Protein AF-A0A1B1U4P3-F1 (afdb_monomer_lite)

Secondary structure (DSSP, 8-state):
--HHHHHHHHHHHTT-HHHHHHHHHHHHHTTTTHHHHHHHHHHHHHHHTTTT--HHHHHHHHH--SHHHHHHHHHHHT-

Structure (mmCIF, N/CA/C/O backbone):
data_AF-A0A1B1U4P3-F1
#
_entry.id   AF-A0A1B1U4P3-F1
#
loop_
_atom_site.group_PDB
_atom_site.id
_atom_site.type_symbol
_atom_site.label_atom_id
_atom_site.label_alt_id
_atom_site.label_comp_id
_atom_site.label_asym_id
_atom_site.label_entity_id
_atom_site.label_seq_id
_atom_site.pdbx_PDB_ins_code
_atom_site.Cartn_x
_atom_site.Cartn_y
_atom_site.Cartn_z
_atom_site.occupancy
_atom_site.B_iso_or_equiv
_atom_site.auth_seq_id
_atom_site.auth_comp_id
_atom_site.auth_asym_id
_atom_site.auth_atom_id
_atom_site.pdbx_PDB_model_num
ATOM 1 N N . MET A 1 1 ? 17.419 7.844 -12.647 1.00 53.28 1 MET A N 1
ATOM 2 C CA . MET A 1 1 ? 16.016 7.728 -12.193 1.00 53.28 1 MET A CA 1
ATOM 3 C C . MET A 1 1 ? 15.130 8.139 -13.351 1.00 53.28 1 MET A C 1
ATOM 5 O O . MET A 1 1 ? 15.356 9.199 -13.910 1.00 53.28 1 MET A O 1
ATOM 9 N N . THR A 1 2 ? 14.214 7.284 -13.775 1.00 71.19 2 THR A N 1
ATOM 10 C CA . THR A 1 2 ? 13.332 7.519 -14.926 1.00 71.19 2 THR A CA 1
ATOM 11 C C . THR A 1 2 ? 12.100 8.319 -14.517 1.00 71.19 2 THR A C 1
ATOM 13 O O . THR A 1 2 ? 11.504 8.062 -13.473 1.00 71.19 2 THR A O 1
ATOM 16 N N . GLU A 1 3 ? 11.722 9.279 -15.359 1.00 86.31 3 GLU A N 1
ATOM 17 C CA . GLU A 1 3 ? 10.668 10.272 -15.106 1.00 86.31 3 GLU A CA 1
ATOM 18 C C . GLU A 1 3 ? 9.340 9.641 -14.656 1.00 86.31 3 GLU A C 1
ATOM 20 O O . GLU A 1 3 ? 8.755 10.063 -13.666 1.00 86.31 3 GLU A O 1
ATOM 25 N N . ILE A 1 4 ? 8.927 8.541 -15.294 1.00 88.69 4 ILE A N 1
ATOM 26 C CA . ILE A 1 4 ? 7.666 7.836 -14.996 1.00 88.69 4 ILE A CA 1
ATOM 27 C C . ILE A 1 4 ? 7.646 7.273 -13.565 1.00 88.69 4 ILE A C 1
ATOM 29 O O . ILE A 1 4 ? 6.615 7.315 -12.897 1.00 88.69 4 ILE A O 1
ATOM 33 N N . TYR A 1 5 ? 8.784 6.773 -13.073 1.00 91.06 5 TYR A N 1
ATOM 34 C CA . TYR A 1 5 ? 8.883 6.247 -11.710 1.00 91.06 5 TYR A CA 1
ATOM 35 C C . TYR A 1 5 ? 8.859 7.378 -10.673 1.00 91.06 5 TYR A C 1
ATOM 37 O O . TYR A 1 5 ? 8.231 7.245 -9.625 1.00 91.06 5 TYR A O 1
ATOM 45 N N . ALA A 1 6 ? 9.504 8.509 -10.976 1.00 93.56 6 ALA A N 1
ATOM 46 C CA . ALA A 1 6 ? 9.480 9.685 -10.111 1.00 93.56 6 ALA A CA 1
ATOM 47 C C . ALA A 1 6 ? 8.069 10.291 -10.012 1.00 93.56 6 ALA A C 1
ATOM 49 O O . ALA A 1 6 ? 7.624 10.608 -8.912 1.00 93.56 6 ALA A O 1
ATOM 50 N N . VAL A 1 7 ? 7.342 10.376 -11.131 1.00 93.81 7 VAL A N 1
ATOM 51 C CA . VAL A 1 7 ? 5.942 10.830 -11.156 1.00 93.81 7 VAL A CA 1
ATOM 52 C C . VAL A 1 7 ? 5.053 9.900 -10.327 1.00 93.81 7 VAL A C 1
ATOM 54 O O . VAL A 1 7 ? 4.320 10.381 -9.469 1.00 93.81 7 VAL A O 1
ATOM 57 N N . ALA A 1 8 ? 5.192 8.577 -10.477 1.00 92.88 8 ALA A N 1
ATOM 58 C CA . ALA A 1 8 ? 4.427 7.613 -9.681 1.00 92.88 8 ALA A CA 1
ATOM 59 C C . ALA A 1 8 ? 4.669 7.756 -8.163 1.00 92.88 8 ALA A C 1
ATOM 61 O O . ALA A 1 8 ? 3.738 7.618 -7.370 1.00 92.88 8 ALA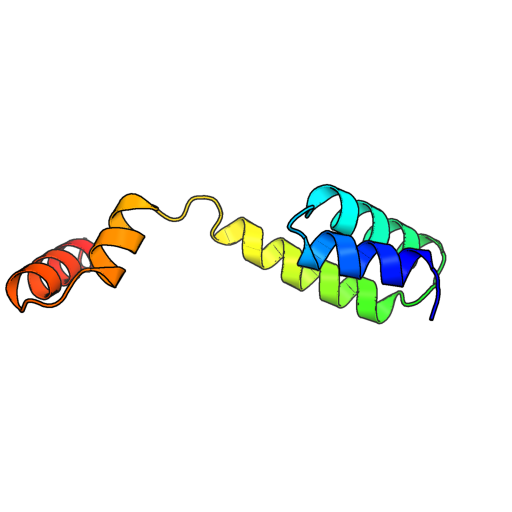 A O 1
ATOM 62 N N . LEU A 1 9 ? 5.903 8.072 -7.752 1.00 92.81 9 LEU A N 1
ATOM 63 C CA . LEU A 1 9 ? 6.238 8.351 -6.351 1.00 92.81 9 LEU A CA 1
ATOM 64 C C . LEU A 1 9 ? 5.610 9.6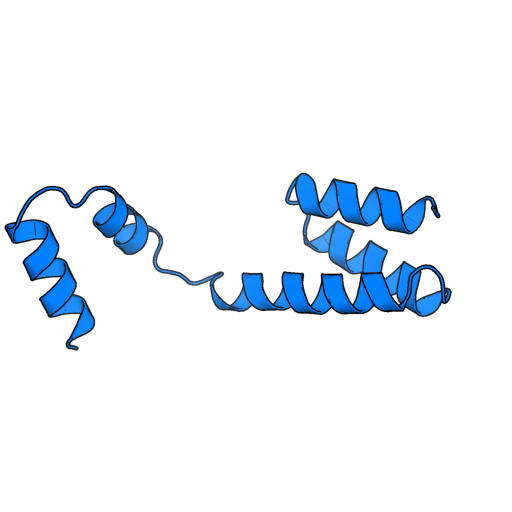52 -5.836 1.00 92.81 9 LEU A C 1
ATOM 66 O O . LEU A 1 9 ? 5.188 9.707 -4.679 1.00 92.81 9 LEU A O 1
ATOM 70 N N . ILE A 1 10 ? 5.573 10.698 -6.664 1.00 94.31 10 ILE A N 1
ATOM 71 C CA . ILE A 1 10 ? 4.932 11.973 -6.318 1.00 94.31 10 ILE A CA 1
ATOM 72 C C . ILE A 1 10 ? 3.425 11.760 -6.165 1.00 94.31 10 ILE A C 1
ATOM 74 O O . ILE A 1 10 ? 2.861 12.136 -5.141 1.00 94.31 10 ILE A O 1
ATOM 78 N N . ASP A 1 11 ? 2.794 11.073 -7.118 1.00 92.44 11 ASP A N 1
ATOM 79 C CA . ASP A 1 11 ? 1.371 10.737 -7.058 1.00 92.44 11 ASP A CA 1
ATOM 80 C C . ASP A 1 11 ? 1.026 9.901 -5.814 1.00 92.44 11 ASP A C 1
ATOM 82 O O . ASP A 1 11 ? 0.026 10.172 -5.148 1.00 92.44 11 ASP A O 1
ATOM 86 N N . GLU A 1 12 ? 1.877 8.937 -5.435 1.00 91.38 12 GLU A N 1
ATOM 87 C CA . GLU A 1 12 ? 1.703 8.162 -4.197 1.00 91.38 12 GLU A CA 1
ATOM 88 C C . GLU A 1 12 ? 1.745 9.070 -2.958 1.00 91.38 12 GLU A C 1
ATOM 90 O O . GLU A 1 12 ? 0.902 8.935 -2.070 1.00 91.38 12 GLU A O 1
ATOM 95 N N . ARG A 1 13 ? 2.696 10.011 -2.901 1.00 90.12 13 ARG A N 1
ATOM 96 C CA . ARG A 1 13 ? 2.841 10.957 -1.780 1.00 90.12 13 ARG A CA 1
ATOM 97 C C . ARG A 1 13 ? 1.685 11.944 -1.677 1.00 90.12 13 ARG A C 1
ATOM 99 O O . ARG A 1 13 ? 1.294 12.294 -0.568 1.00 90.12 13 ARG A O 1
ATOM 106 N N . GLU A 1 14 ? 1.140 12.370 -2.808 1.00 90.75 14 GLU A N 1
ATOM 107 C CA . GLU A 1 14 ? 0.011 13.302 -2.874 1.00 90.75 14 GLU A CA 1
ATOM 108 C C . GLU A 1 14 ? -1.349 12.599 -2.718 1.00 90.75 14 GLU A C 1
ATOM 110 O O . GLU A 1 14 ? -2.395 13.242 -2.773 1.00 90.75 14 GLU A O 1
ATOM 115 N N . GLY A 1 15 ? -1.357 11.280 -2.491 1.00 85.75 15 GLY A N 1
ATOM 116 C CA . GLY A 1 15 ? -2.576 10.502 -2.258 1.00 85.75 15 GLY A CA 1
ATOM 117 C C . GLY A 1 15 ? -3.366 10.177 -3.528 1.00 85.75 15 GLY A C 1
ATOM 118 O O . GLY A 1 15 ? -4.448 9.595 -3.441 1.00 85.75 15 GLY A O 1
ATOM 119 N N . ARG A 1 16 ? -2.825 10.482 -4.712 1.00 89.56 16 ARG A N 1
ATOM 120 C CA . ARG A 1 16 ? -3.367 10.090 -6.020 1.00 89.56 16 ARG A CA 1
ATOM 121 C C . ARG A 1 16 ? -3.012 8.639 -6.329 1.00 89.56 16 ARG A C 1
ATOM 123 O O . ARG A 1 16 ? -2.173 8.314 -7.168 1.00 89.56 16 ARG A O 1
ATOM 130 N N . LEU A 1 17 ? -3.629 7.735 -5.571 1.00 88.00 17 LEU A N 1
ATOM 131 C CA . LEU A 1 17 ? -3.261 6.321 -5.579 1.00 88.00 17 LEU A CA 1
ATOM 132 C C . LEU A 1 17 ? -3.559 5.636 -6.922 1.00 88.00 17 LEU A C 1
ATOM 134 O O . LEU A 1 17 ? -2.862 4.691 -7.280 1.00 88.00 17 LEU A O 1
ATOM 138 N N . GLU A 1 18 ? -4.569 6.080 -7.674 1.00 88.50 18 GLU A N 1
ATOM 139 C CA . GLU A 1 18 ? -4.898 5.478 -8.972 1.00 88.50 18 GLU A CA 1
ATOM 140 C C . GLU A 1 18 ? -3.865 5.825 -10.047 1.00 88.50 18 GLU A C 1
ATOM 142 O O . GLU A 1 18 ? -3.424 4.950 -10.794 1.00 88.50 18 GLU A O 1
ATOM 147 N N . GLU A 1 19 ? -3.441 7.084 -10.094 1.00 90.12 19 GLU A N 1
ATOM 148 C CA . GLU A 1 19 ? -2.374 7.594 -10.951 1.00 90.12 19 GLU A CA 1
ATOM 149 C C . GLU A 1 19 ? -1.051 6.896 -10.633 1.00 90.12 19 GLU A C 1
ATOM 151 O O . GLU A 1 19 ? -0.407 6.357 -11.539 1.00 90.12 19 GLU A O 1
ATOM 156 N N . ALA A 1 20 ? -0.709 6.794 -9.344 1.00 92.25 20 ALA A N 1
ATOM 157 C CA . ALA A 1 20 ? 0.484 6.094 -8.883 1.00 92.25 20 ALA A CA 1
ATOM 158 C C . ALA A 1 20 ? 0.493 4.622 -9.329 1.00 92.25 20 ALA A C 1
ATOM 160 O O . ALA A 1 20 ? 1.491 4.131 -9.862 1.00 92.25 20 ALA A O 1
ATOM 161 N N . LEU A 1 21 ? -0.635 3.912 -9.184 1.00 92.38 21 LEU A N 1
ATOM 162 C CA . LEU A 1 21 ?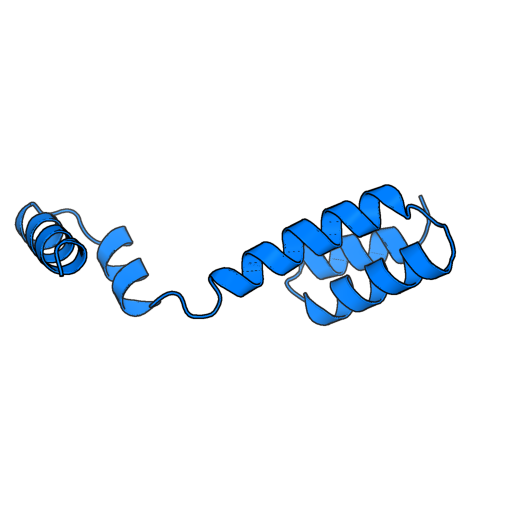 -0.776 2.528 -9.652 1.00 92.38 21 LEU A CA 1
ATOM 163 C C . LEU A 1 21 ? -0.552 2.419 -11.166 1.00 92.38 21 LEU A C 1
ATOM 165 O O . LEU A 1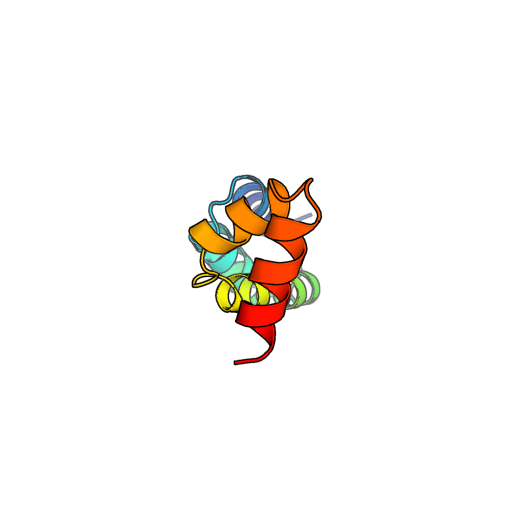 21 ? 0.192 1.540 -11.610 1.00 92.38 21 LEU A O 1
ATOM 169 N N . ARG A 1 22 ? -1.157 3.313 -11.963 1.00 93.00 22 ARG A N 1
ATOM 170 C CA . ARG A 1 22 ? -0.962 3.351 -13.424 1.00 93.00 22 ARG A CA 1
ATOM 171 C C . ARG A 1 22 ? 0.510 3.580 -13.783 1.00 93.00 22 ARG A C 1
ATOM 173 O O . ARG A 1 22 ? 1.037 2.874 -14.646 1.00 93.00 22 ARG A O 1
ATOM 180 N N . GLY A 1 23 ? 1.185 4.498 -13.090 1.00 93.62 23 GLY A N 1
ATOM 181 C CA . GLY A 1 23 ? 2.614 4.770 -13.256 1.00 93.62 23 GLY A CA 1
ATOM 182 C C . GLY A 1 23 ? 3.485 3.544 -12.975 1.00 93.62 23 GLY A C 1
ATOM 183 O O . GLY A 1 23 ? 4.277 3.142 -13.828 1.00 93.62 23 GLY A O 1
ATOM 184 N N . TYR A 1 24 ? 3.275 2.873 -11.839 1.00 93.94 24 TYR A N 1
ATOM 185 C CA . TYR A 1 24 ? 4.024 1.661 -11.489 1.00 93.94 24 TYR A CA 1
ATOM 186 C C . TYR A 1 24 ? 3.783 0.499 -12.460 1.00 93.94 24 TYR A C 1
ATOM 188 O O . TYR A 1 24 ? 4.724 -0.216 -12.809 1.00 93.94 24 TYR A O 1
ATOM 196 N N . HIS A 1 25 ? 2.557 0.318 -12.959 1.00 93.69 25 HIS A N 1
ATOM 197 C CA . HIS A 1 25 ? 2.286 -0.674 -14.003 1.00 93.69 25 HIS A CA 1
ATOM 198 C C . HIS A 1 25 ? 3.037 -0.365 -15.305 1.00 93.69 25 HIS A C 1
ATOM 200 O O . HIS A 1 25 ? 3.605 -1.276 -15.912 1.00 93.69 25 HIS A O 1
ATOM 206 N N . LYS A 1 26 ? 3.104 0.912 -15.703 1.00 93.62 26 LYS A N 1
ATOM 207 C CA . LYS A 1 26 ? 3.859 1.354 -16.882 1.00 93.62 26 LYS A CA 1
ATOM 208 C C . LYS A 1 26 ? 5.365 1.123 -16.714 1.00 93.62 26 LYS A C 1
ATOM 210 O O . LYS A 1 26 ? 5.999 0.610 -17.631 1.00 93.62 26 LYS A O 1
ATOM 215 N N . CYS A 1 27 ? 5.921 1.410 -15.536 1.00 93.81 27 CYS A N 1
ATOM 216 C CA . CYS A 1 27 ? 7.316 1.108 -15.200 1.00 93.81 27 CYS A CA 1
ATOM 217 C C . CYS A 1 27 ? 7.642 -0.386 -15.364 1.00 93.81 27 CYS A C 1
ATOM 219 O O . CYS A 1 27 ? 8.627 -0.736 -16.013 1.00 93.81 27 CYS A O 1
ATOM 221 N N . ILE A 1 28 ? 6.774 -1.272 -14.862 1.00 93.62 28 ILE A N 1
ATOM 222 C CA . ILE A 1 28 ? 6.940 -2.726 -15.011 1.00 93.62 28 ILE A CA 1
ATOM 223 C C . ILE A 1 28 ? 6.883 -3.144 -16.482 1.00 93.62 28 ILE A C 1
ATOM 225 O O . ILE A 1 28 ? 7.731 -3.921 -16.914 1.00 93.62 28 ILE A O 1
ATOM 229 N N . ALA A 1 29 ? 5.918 -2.627 -17.249 1.00 93.44 29 ALA A N 1
ATOM 230 C CA . ALA A 1 29 ? 5.756 -2.974 -18.661 1.00 93.44 29 ALA A CA 1
ATOM 231 C C . ALA A 1 29 ? 6.966 -2.552 -19.512 1.00 93.44 29 ALA A C 1
ATOM 233 O O . ALA A 1 29 ? 7.336 -3.249 -20.451 1.00 93.44 29 ALA A O 1
ATOM 234 N N . MET A 1 30 ? 7.604 -1.434 -19.158 1.00 92.06 30 MET A N 1
ATOM 235 C CA . MET A 1 30 ? 8.793 -0.920 -19.842 1.00 92.06 30 MET A CA 1
ATOM 236 C C . MET A 1 30 ? 10.109 -1.519 -19.312 1.00 92.06 30 MET A C 1
ATOM 238 O O . MET A 1 30 ? 11.173 -1.170 -19.811 1.00 92.06 30 MET A O 1
ATOM 242 N N . GLY A 1 31 ? 10.068 -2.387 -18.291 1.00 87.56 31 GLY A N 1
ATOM 243 C CA . GLY A 1 31 ? 11.265 -2.963 -17.660 1.00 87.56 31 GLY A CA 1
ATOM 244 C C . GLY A 1 31 ? 12.088 -1.968 -16.831 1.00 87.56 31 GLY A C 1
ATOM 245 O O . GLY A 1 31 ? 13.190 -2.278 -16.386 1.00 87.56 31 GLY A O 1
ATOM 246 N N . ILE A 1 32 ? 11.554 -0.773 -16.594 1.00 87.75 32 ILE A N 1
ATOM 247 C CA . ILE A 1 32 ? 12.226 0.337 -15.927 1.00 87.75 32 ILE A CA 1
ATOM 248 C C . ILE A 1 32 ? 11.866 0.312 -14.441 1.00 87.75 32 ILE A C 1
ATOM 250 O O . ILE A 1 32 ? 10.692 0.446 -14.104 1.00 87.75 32 ILE A O 1
ATOM 254 N N . ASN A 1 33 ? 12.852 0.189 -13.543 1.00 89.50 33 ASN A N 1
ATOM 255 C CA . ASN A 1 33 ? 12.622 0.097 -12.087 1.00 89.50 33 ASN A CA 1
ATOM 256 C C . ASN A 1 33 ? 11.513 -0.918 -11.741 1.00 89.50 33 ASN A C 1
ATOM 258 O O . ASN A 1 33 ? 10.620 -0.669 -10.922 1.00 89.50 33 ASN A O 1
ATOM 262 N N . ALA A 1 34 ? 11.497 -2.042 -12.467 1.00 89.06 34 ALA A N 1
ATOM 263 C CA . ALA A 1 34 ? 10.400 -3.000 -12.419 1.00 89.06 34 ALA A CA 1
ATOM 264 C C . ALA A 1 34 ? 10.296 -3.671 -11.043 1.00 89.06 34 ALA A C 1
ATOM 266 O O . ALA A 1 34 ? 9.194 -3.995 -10.598 1.00 89.06 34 ALA A O 1
ATOM 267 N N . GLN A 1 35 ? 11.424 -3.864 -10.357 1.00 91.88 35 GLN A N 1
ATOM 268 C CA . GLN A 1 35 ? 11.446 -4.478 -9.035 1.00 91.88 35 GLN A CA 1
ATOM 269 C C . GLN A 1 35 ? 10.865 -3.536 -7.977 1.00 91.88 35 GLN A C 1
ATOM 271 O O . GLN A 1 35 ? 9.966 -3.923 -7.231 1.00 91.88 35 GLN A O 1
ATOM 276 N N . GLU A 1 36 ? 11.305 -2.283 -7.964 1.00 92.31 36 GLU A N 1
ATOM 277 C CA . GLU A 1 36 ? 10.813 -1.242 -7.065 1.00 92.31 36 GLU A CA 1
ATOM 278 C C . GLU A 1 36 ? 9.319 -0.990 -7.286 1.00 92.31 36 GLU A C 1
ATOM 280 O O . GLU A 1 36 ? 8.543 -0.909 -6.333 1.00 92.31 36 GLU A O 1
ATOM 285 N N . SER A 1 37 ? 8.891 -0.965 -8.550 1.00 92.62 37 SER A N 1
ATOM 286 C CA . SER A 1 37 ? 7.486 -0.789 -8.922 1.00 92.62 37 SER A CA 1
ATOM 287 C C . SER A 1 37 ? 6.614 -1.956 -8.447 1.00 92.62 37 SER A C 1
ATOM 289 O O . SER A 1 37 ? 5.518 -1.738 -7.935 1.00 92.62 37 SER A O 1
ATOM 291 N N . LYS A 1 38 ? 7.097 -3.207 -8.523 1.00 92.69 38 LYS A N 1
ATOM 292 C CA . LYS A 1 38 ? 6.385 -4.371 -7.957 1.00 92.69 38 LYS A CA 1
ATOM 293 C C . LYS A 1 38 ? 6.226 -4.259 -6.440 1.00 92.69 38 LYS A C 1
ATOM 295 O O . LYS A 1 38 ? 5.146 -4.539 -5.919 1.00 92.69 38 LYS A O 1
ATOM 300 N N . VAL A 1 39 ? 7.273 -3.828 -5.734 1.00 92.56 39 VAL A N 1
ATOM 301 C CA . VAL A 1 39 ? 7.220 -3.599 -4.281 1.00 92.56 39 VAL A CA 1
ATOM 302 C C . VAL A 1 39 ? 6.198 -2.508 -3.943 1.00 92.56 39 VAL A C 1
ATOM 304 O O . VAL A 1 39 ? 5.372 -2.700 -3.045 1.00 92.56 39 VAL A O 1
ATOM 307 N N . ALA A 1 40 ? 6.196 -1.402 -4.692 1.00 90.06 40 ALA A N 1
ATOM 308 C CA . ALA A 1 40 ? 5.241 -0.313 -4.515 1.00 90.06 40 ALA A CA 1
ATOM 309 C C . ALA A 1 40 ? 3.787 -0.775 -4.727 1.00 90.06 40 ALA A C 1
ATOM 311 O O . ALA A 1 40 ? 2.925 -0.491 -3.894 1.00 90.06 40 ALA A O 1
ATOM 312 N N . LEU A 1 41 ? 3.512 -1.588 -5.755 1.00 90.00 41 LEU A N 1
ATOM 313 C CA . LEU A 1 41 ? 2.179 -2.163 -5.987 1.00 90.00 41 LEU A CA 1
ATOM 314 C C . LEU A 1 41 ? 1.694 -3.046 -4.826 1.00 90.00 41 LEU A C 1
ATOM 316 O O . LEU A 1 41 ? 0.521 -2.987 -4.448 1.00 90.00 41 LEU A O 1
ATOM 320 N N . VAL A 1 42 ? 2.573 -3.864 -4.236 1.00 87.88 42 VAL A N 1
ATOM 321 C CA . VAL A 1 42 ? 2.220 -4.694 -3.069 1.00 87.88 42 VAL A CA 1
ATOM 322 C C . VAL A 1 42 ? 1.906 -3.819 -1.856 1.00 87.88 42 VAL A C 1
ATOM 324 O O . VAL A 1 42 ? 0.921 -4.077 -1.159 1.00 87.88 42 VAL A O 1
ATOM 327 N N . ARG A 1 43 ? 2.703 -2.769 -1.617 1.00 85.44 43 ARG A N 1
ATOM 328 C CA . ARG A 1 43 ? 2.452 -1.787 -0.554 1.00 85.44 43 ARG A CA 1
ATOM 329 C C . ARG A 1 43 ? 1.087 -1.128 -0.746 1.00 85.44 43 ARG A C 1
ATOM 331 O O . ARG A 1 43 ? 0.262 -1.193 0.161 1.00 85.44 43 ARG A O 1
ATOM 338 N N . LEU A 1 44 ? 0.807 -0.598 -1.936 1.00 81.94 44 LEU A N 1
ATOM 339 C CA . LEU A 1 44 ? -0.460 0.057 -2.284 1.00 81.94 44 LEU A CA 1
ATOM 340 C C . LEU A 1 44 ? -1.678 -0.874 -2.165 1.00 81.94 44 LEU A C 1
ATOM 342 O O . LEU A 1 44 ? -2.721 -0.467 -1.653 1.00 81.94 44 LEU A O 1
ATOM 346 N N . LYS A 1 45 ? -1.552 -2.157 -2.532 1.00 73.50 45 LYS A N 1
ATOM 347 C CA . LYS A 1 45 ? -2.622 -3.148 -2.312 1.00 73.50 45 LYS A CA 1
ATOM 348 C C . LYS A 1 45 ? -2.941 -3.380 -0.833 1.00 73.50 45 LYS A C 1
ATOM 350 O O . LYS A 1 45 ? -4.099 -3.641 -0.510 1.00 73.50 45 LYS A O 1
ATOM 355 N N . LYS A 1 46 ? -1.956 -3.296 0.070 1.00 63.12 46 LYS A N 1
ATOM 356 C CA . LYS A 1 46 ? -2.203 -3.448 1.516 1.00 63.12 46 LYS A CA 1
ATOM 357 C C . LYS A 1 46 ? -3.058 -2.307 2.070 1.00 63.12 46 LYS A C 1
ATOM 359 O O . LYS A 1 46 ? -3.916 -2.578 2.904 1.00 63.12 46 LYS A O 1
ATOM 364 N N . TRP A 1 47 ? -2.910 -1.084 1.557 1.00 58.69 47 TRP A N 1
ATOM 365 C CA . TRP A 1 47 ? -3.747 0.053 1.960 1.00 58.69 47 TRP A CA 1
ATOM 366 C C . TRP A 1 47 ? -5.232 -0.168 1.640 1.00 58.69 47 TRP A C 1
ATOM 368 O O . TRP A 1 47 ? -6.088 0.169 2.455 1.00 58.69 47 TRP A O 1
ATOM 378 N N . ARG A 1 48 ? -5.556 -0.845 0.526 1.00 59.09 48 ARG A N 1
ATOM 379 C CA . ARG A 1 48 ? -6.950 -1.200 0.195 1.00 59.09 48 ARG A CA 1
ATOM 380 C C . ARG A 1 48 ? -7.609 -2.145 1.206 1.00 59.09 48 ARG A C 1
ATOM 382 O O . ARG A 1 48 ? -8.820 -2.060 1.374 1.00 59.09 48 ARG A O 1
ATOM 389 N N . LYS A 1 49 ? -6.860 -3.009 1.909 1.00 57.97 49 LYS A N 1
ATOM 390 C CA . LYS A 1 49 ? -7.454 -3.918 2.916 1.00 57.97 49 LYS A CA 1
ATOM 391 C C . LYS A 1 49 ? -8.099 -3.170 4.086 1.00 57.97 49 LYS A C 1
ATOM 393 O O . LYS A 1 49 ? -9.013 -3.701 4.704 1.00 57.97 49 LYS A O 1
ATOM 398 N N . PHE A 1 50 ? -7.662 -1.942 4.352 1.00 61.38 50 PHE A N 1
ATOM 399 C CA . PHE A 1 50 ? -8.190 -1.105 5.428 1.00 61.38 50 PHE A CA 1
ATOM 400 C C . PHE A 1 50 ? -9.092 0.028 4.920 1.00 61.38 50 PHE A C 1
ATOM 402 O O . PHE A 1 50 ? -9.471 0.892 5.705 1.00 61.38 50 PHE A O 1
ATOM 409 N N . ALA A 1 51 ? -9.472 0.025 3.635 1.00 57.59 51 ALA A N 1
ATOM 410 C CA . ALA A 1 51 ? -10.332 1.061 3.054 1.00 57.59 51 ALA A CA 1
ATOM 411 C C . ALA A 1 51 ? -11.720 1.128 3.720 1.00 57.59 51 ALA A C 1
ATOM 413 O O . ALA A 1 51 ? -12.296 2.203 3.825 1.00 57.59 51 ALA A O 1
ATOM 414 N N . ASN A 1 52 ? -12.210 -0.002 4.245 1.00 61.81 52 ASN A N 1
ATOM 415 C CA . ASN A 1 52 ? -13.474 -0.094 4.986 1.00 61.81 52 ASN A CA 1
ATOM 416 C C . ASN A 1 52 ? -13.285 -0.044 6.511 1.00 61.81 52 ASN A C 1
ATOM 418 O O . ASN A 1 52 ? -14.169 -0.464 7.259 1.00 61.81 52 ASN A O 1
ATOM 422 N N . CYS A 1 53 ? -12.129 0.416 7.001 1.00 64.62 53 CYS A N 1
ATOM 423 C CA . CYS A 1 53 ? -11.934 0.575 8.436 1.00 64.62 53 CYS A CA 1
ATOM 424 C C . CYS A 1 53 ? -12.962 1.579 8.976 1.00 64.62 53 CYS A C 1
ATOM 426 O O . CYS A 1 53 ? -13.123 2.674 8.432 1.00 64.62 53 CYS A O 1
ATOM 428 N N . ASN A 1 54 ? -13.678 1.194 10.036 1.00 72.00 54 ASN A N 1
ATOM 429 C CA . ASN A 1 54 ? -14.751 1.995 10.612 1.00 72.00 54 ASN A CA 1
ATOM 430 C C . ASN A 1 54 ? -14.173 3.297 11.185 1.00 72.00 54 ASN A C 1
ATOM 432 O O . ASN A 1 54 ? -13.675 3.342 12.311 1.00 72.00 54 ASN A O 1
ATOM 436 N N . SER A 1 55 ? -14.245 4.368 10.396 1.00 71.44 55 SER A N 1
ATOM 437 C CA . SER A 1 55 ? -13.603 5.649 10.697 1.00 71.44 55 SER A CA 1
ATOM 438 C C . SER A 1 55 ? -14.154 6.280 11.978 1.00 71.44 55 SER A C 1
ATOM 440 O O . SER A 1 55 ? -13.440 7.003 12.668 1.00 71.44 55 SER A O 1
ATOM 442 N N . LYS A 1 56 ? -15.408 5.965 12.334 1.00 75.25 56 LYS A N 1
ATOM 443 C CA . LYS A 1 56 ? -16.045 6.387 13.587 1.00 75.25 56 LYS A CA 1
ATOM 444 C C . LYS A 1 56 ? -15.402 5.703 14.795 1.00 75.25 56 LYS A C 1
ATOM 446 O O . LYS A 1 56 ? -15.090 6.370 15.774 1.00 75.25 56 LYS A O 1
ATOM 451 N N . ARG A 1 57 ? -15.159 4.393 14.713 1.00 74.56 57 ARG A N 1
ATOM 452 C CA . ARG A 1 57 ? -14.494 3.627 15.782 1.00 74.56 57 ARG A CA 1
ATOM 453 C C . ARG A 1 57 ? -13.004 3.948 15.886 1.00 74.56 57 ARG A C 1
ATOM 455 O O . ARG A 1 57 ? -12.488 4.006 16.992 1.00 74.56 57 ARG A O 1
ATOM 462 N N . LYS A 1 58 ? -12.336 4.241 14.764 1.00 75.81 58 LYS A N 1
ATOM 463 C CA . LYS A 1 58 ? -10.953 4.742 14.774 1.00 75.81 58 LYS A CA 1
ATOM 464 C C . LYS A 1 58 ? -10.836 6.048 15.569 1.00 75.81 58 LYS A C 1
ATOM 466 O O . LYS A 1 58 ? -9.985 6.141 16.441 1.00 75.81 58 LYS A O 1
ATOM 471 N N . LYS A 1 59 ? -11.726 7.015 15.319 1.00 77.88 59 LYS A N 1
ATOM 472 C CA . LYS A 1 59 ? -11.762 8.275 16.080 1.00 77.88 59 LYS A CA 1
ATOM 473 C C . LYS A 1 59 ? -12.051 8.053 17.561 1.00 77.88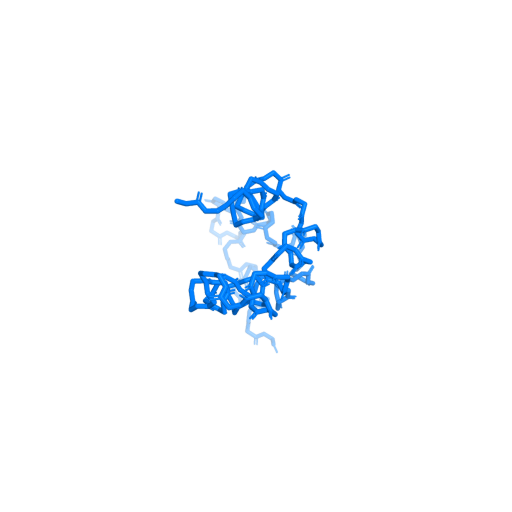 59 LYS A C 1
ATOM 475 O O . LYS A 1 59 ? -11.401 8.677 18.380 1.00 77.88 59 LYS A O 1
ATOM 480 N N . MET A 1 60 ? -12.977 7.145 17.882 1.00 74.44 60 MET A N 1
ATOM 481 C CA . MET A 1 60 ? -13.262 6.753 19.267 1.00 74.44 60 MET A CA 1
ATOM 482 C C . MET A 1 60 ? -12.013 6.202 19.969 1.00 74.44 60 MET A C 1
ATOM 484 O O . MET A 1 60 ? -11.783 6.525 21.123 1.00 74.44 60 MET A O 1
ATOM 488 N N . PHE A 1 61 ? -11.196 5.408 19.271 1.00 75.31 61 PHE A N 1
ATOM 489 C CA . PHE A 1 61 ? -9.937 4.889 19.811 1.00 75.31 61 PHE A CA 1
ATOM 490 C C . PHE A 1 61 ? -8.882 5.988 19.997 1.00 75.31 61 PHE A C 1
ATOM 492 O O . PHE A 1 61 ? -8.202 6.021 21.012 1.00 75.31 61 PHE A O 1
ATOM 499 N N . GLU A 1 62 ? -8.757 6.907 19.036 1.00 78.44 62 GLU A N 1
ATOM 500 C CA . GLU A 1 62 ? -7.822 8.038 19.123 1.00 78.44 62 GLU A CA 1
ATOM 501 C C . GLU A 1 62 ? -8.208 9.045 20.220 1.00 78.44 62 GLU A C 1
ATOM 503 O O . GLU A 1 62 ? -7.330 9.693 20.782 1.00 78.44 62 GLU A O 1
ATOM 508 N N . SER A 1 63 ? -9.503 9.181 20.525 1.00 78.75 63 SER A N 1
ATOM 509 C CA . SER A 1 63 ? -10.012 10.084 21.562 1.00 78.75 63 SER A CA 1
ATOM 510 C C . SER A 1 63 ? -10.165 9.439 22.938 1.00 78.75 63 SER A C 1
ATOM 512 O O . SER A 1 63 ? -10.442 10.163 23.890 1.00 78.75 63 SER A O 1
ATOM 514 N N . ALA A 1 64 ? -10.031 8.113 23.050 1.00 76.94 64 ALA A N 1
ATOM 515 C CA . ALA A 1 64 ? -10.215 7.403 24.309 1.00 76.94 64 ALA A CA 1
ATOM 516 C C . ALA A 1 64 ? -9.097 7.779 25.289 1.00 76.94 64 ALA A C 1
ATOM 518 O O . ALA A 1 64 ? -7.941 7.393 25.117 1.00 76.94 64 ALA A O 1
ATOM 519 N N . GLY A 1 65 ? -9.451 8.544 26.317 1.00 74.56 65 GLY A N 1
ATOM 520 C CA . GLY A 1 65 ? -8.538 8.946 27.390 1.00 74.56 65 GLY A CA 1
ATOM 521 C C . GLY A 1 65 ? -8.984 8.452 28.762 1.00 74.56 65 GLY A C 1
ATOM 522 O O . GLY A 1 65 ? -8.190 8.437 29.702 1.00 74.56 65 GLY A O 1
ATOM 523 N N . THR A 1 66 ? -10.245 8.040 28.886 1.00 83.00 66 THR A N 1
ATOM 524 C CA . THR A 1 66 ? -10.837 7.594 30.149 1.00 83.00 66 THR A CA 1
ATOM 525 C C . THR A 1 66 ? -10.985 6.075 30.209 1.00 83.00 66 THR A C 1
ATOM 527 O O . THR A 1 66 ? -11.116 5.390 29.194 1.00 83.00 66 THR A O 1
ATOM 530 N N . LEU A 1 67 ? -10.968 5.530 31.429 1.00 80.25 67 LEU A N 1
ATOM 531 C CA . LEU A 1 67 ? -11.047 4.085 31.669 1.00 80.25 67 LEU A CA 1
ATOM 532 C C . LEU A 1 67 ? -12.348 3.471 31.116 1.00 80.25 67 LEU A C 1
ATOM 534 O O . LEU A 1 67 ? -12.348 2.339 30.641 1.00 80.25 67 LEU A O 1
ATOM 538 N N . GLU A 1 68 ? -13.445 4.228 31.147 1.00 80.00 68 GLU A N 1
ATOM 539 C CA . GLU A 1 68 ? -14.764 3.807 30.661 1.00 80.00 68 GLU A CA 1
ATOM 540 C C . GLU A 1 68 ? -14.790 3.655 29.131 1.00 80.00 68 GLU A C 1
ATOM 542 O O . GLU A 1 68 ? -15.282 2.650 28.618 1.00 80.00 68 GLU A O 1
ATOM 547 N N . GLU A 1 69 ? -14.184 4.596 28.398 1.00 80.06 69 GLU A N 1
ATOM 548 C CA . GLU A 1 69 ? -14.060 4.540 26.933 1.00 80.06 69 GLU A CA 1
ATOM 549 C C . GLU A 1 69 ? -13.205 3.349 26.478 1.00 80.06 69 GLU A C 1
ATOM 551 O O . GLU A 1 69 ? -13.517 2.694 25.478 1.00 80.06 69 GLU A O 1
ATOM 556 N N . ILE A 1 70 ? -12.153 3.036 27.242 1.00 80.44 70 ILE A N 1
ATOM 557 C CA . ILE A 1 70 ? -11.289 1.874 27.004 1.00 80.44 70 ILE A CA 1
ATOM 558 C C . ILE A 1 70 ? -12.072 0.574 27.232 1.00 80.44 70 ILE A C 1
ATOM 560 O O . ILE A 1 70 ? -12.048 -0.308 26.376 1.00 80.44 70 ILE A O 1
ATOM 564 N N . GLN A 1 71 ? -12.830 0.465 28.327 1.00 83.62 71 GLN A N 1
ATOM 565 C CA . GLN A 1 71 ? -13.651 -0.721 28.606 1.00 83.62 71 GLN A CA 1
ATOM 566 C C . GLN A 1 71 ? -14.759 -0.933 27.566 1.00 83.62 71 GLN A C 1
ATOM 568 O O . GLN A 1 71 ? -15.077 -2.068 27.202 1.00 83.62 71 GLN A O 1
ATOM 573 N N . GLU A 1 72 ? -15.368 0.141 27.065 1.00 80.88 72 GLU A N 1
ATOM 574 C CA . GLU A 1 72 ? -16.375 0.045 26.007 1.00 80.88 72 GLU A CA 1
ATOM 575 C C . GLU A 1 72 ? -15.761 -0.427 24.680 1.00 80.88 72 GLU A C 1
ATOM 577 O O . GLU A 1 72 ? -16.368 -1.221 23.952 1.00 80.88 72 GLU A O 1
ATOM 582 N N . PHE A 1 73 ? -14.527 -0.008 24.395 1.00 79.75 73 PHE A N 1
ATOM 583 C CA . PHE A 1 73 ? -13.752 -0.515 23.269 1.00 79.75 73 PHE A CA 1
ATOM 584 C C . PHE A 1 73 ? -13.383 -1.999 23.433 1.00 79.75 73 PHE A C 1
ATOM 586 O O . PHE A 1 73 ? -13.561 -2.777 22.494 1.00 79.75 73 PHE A O 1
ATOM 593 N N . GLU A 1 74 ? -12.952 -2.426 24.622 1.00 81.00 74 GLU A N 1
ATOM 594 C CA . GLU A 1 74 ? -12.673 -3.838 24.927 1.00 81.00 74 GLU A CA 1
ATOM 595 C C . GLU A 1 74 ? -13.913 -4.721 24.736 1.00 81.00 74 GLU A C 1
ATOM 597 O O . GLU A 1 74 ? -13.844 -5.766 24.087 1.00 81.00 74 GLU A O 1
ATOM 602 N N . ARG A 1 75 ? -15.083 -4.274 25.213 1.00 83.62 75 ARG A N 1
ATOM 603 C CA . ARG A 1 75 ? -16.362 -4.975 24.995 1.00 83.62 75 ARG A CA 1
ATOM 604 C C . ARG A 1 75 ? -16.732 -5.090 23.520 1.00 83.62 75 ARG A C 1
ATOM 606 O O . ARG A 1 75 ? -17.390 -6.053 23.130 1.00 83.62 75 ARG A O 1
ATOM 613 N N . TRP A 1 76 ? -16.359 -4.105 22.707 1.00 79.06 76 TRP A N 1
ATOM 614 C CA . TRP A 1 76 ? -16.582 -4.144 21.266 1.00 79.06 76 TRP A CA 1
ATOM 615 C C . TRP A 1 76 ? -15.651 -5.138 20.559 1.00 79.06 76 TRP A C 1
ATOM 617 O O . TRP A 1 76 ? -16.107 -5.818 19.644 1.00 79.06 76 TRP A O 1
ATOM 627 N N . LEU A 1 77 ? -14.390 -5.255 20.989 1.00 75.19 77 LEU A N 1
ATOM 628 C CA . LEU A 1 77 ? -13.419 -6.204 20.427 1.00 75.19 77 LEU A CA 1
ATOM 629 C C . LEU A 1 77 ? -13.712 -7.674 20.760 1.00 75.19 77 LEU A C 1
ATOM 631 O O . LEU A 1 77 ? -13.279 -8.555 20.024 1.00 75.19 77 LEU A O 1
ATOM 635 N N . LEU A 1 78 ? -14.403 -7.939 21.870 1.00 79.94 78 LEU A N 1
ATOM 636 C CA . LEU A 1 78 ? -14.715 -9.291 22.353 1.00 79.94 78 LEU A CA 1
ATOM 637 C C . LEU A 1 78 ? -15.995 -9.900 21.743 1.00 79.94 78 LEU A C 1
ATOM 639 O O . LEU A 1 78 ? -16.390 -10.994 22.148 1.00 79.94 78 LEU A O 1
ATOM 643 N N . LYS A 1 79 ? -16.653 -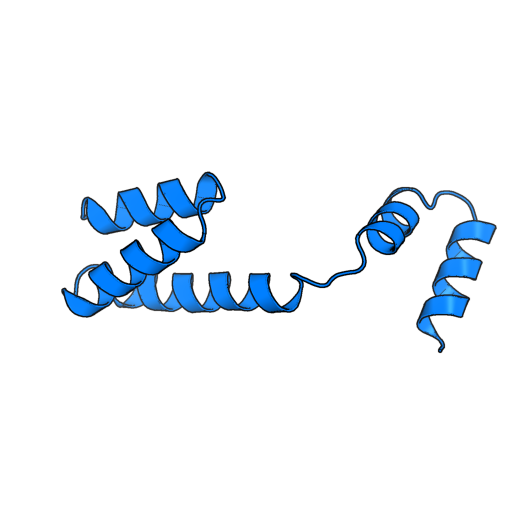9.207 20.804 1.00 57.19 79 LYS A N 1
ATOM 644 C CA . LYS A 1 79 ? -17.769 -9.740 20.002 1.00 57.19 79 LYS A CA 1
ATOM 645 C C . LYS A 1 79 ? -17.279 -10.346 18.695 1.00 57.19 79 LYS A C 1
ATOM 647 O O . LYS A 1 79 ? -17.861 -11.381 18.307 1.00 57.19 79 LYS A O 1
#

Radius of gyration: 18.75 Å; chains: 1; bounding box: 34×23×52 Å

Sequence (79 aa):
MTEIYAVALIDEREGRLEEALRGYHKCIAMGINAQESKVALVRLKKWRKFANCNSKRKKMFESAGTLEEIQEFERWLLK

Organism: NCBI:txid222136

Foldseek 3Di:
DDPLQVVLVVCVVVVVLVSNLVSLVVCCVVVHCVVVSVVVNVVSVVVVVCPPPPVVVVVLVVPDPDPVSVVVNVVVVVD

pLDDT: mean 82.38, std 11.05, range [53.28, 94.31]